Protein AF-S9V2U5-F1 (afdb_monomer)

Structure (mmCIF, N/CA/C/O backbone):
data_AF-S9V2U5-F1
#
_entry.id   AF-S9V2U5-F1
#
loop_
_atom_site.group_PDB
_atom_site.id
_atom_site.type_symbol
_atom_site.label_atom_id
_atom_site.label_alt_id
_atom_site.label_comp_id
_atom_site.label_asym_id
_atom_site.label_entity_id
_atom_site.label_seq_id
_atom_site.pdbx_PDB_ins_code
_atom_site.Cartn_x
_atom_site.Cartn_y
_atom_site.Cartn_z
_atom_site.occupancy
_atom_site.B_iso_or_equiv
_atom_site.auth_seq_id
_atom_site.auth_comp_id
_atom_site.auth_asym_id
_atom_site.auth_atom_id
_atom_site.pdbx_PDB_model_num
ATOM 1 N N . MET A 1 1 ? -17.323 -38.485 57.479 1.00 44.50 1 MET A N 1
ATOM 2 C CA . MET A 1 1 ? -16.934 -39.053 58.790 1.00 44.50 1 MET A CA 1
ATOM 3 C C . MET A 1 1 ? -15.654 -39.849 58.532 1.00 44.50 1 MET A C 1
ATOM 5 O O . MET A 1 1 ? -15.736 -40.852 57.855 1.00 44.50 1 MET A O 1
ATOM 9 N N . GLY A 1 2 ? -14.435 -39.345 58.723 1.00 63.12 2 GLY A N 1
ATOM 10 C CA . GLY A 1 2 ? -13.854 -38.843 59.966 1.00 63.12 2 GLY A CA 1
ATOM 11 C C . GLY A 1 2 ? -13.172 -40.010 60.696 1.00 63.12 2 GLY A C 1
ATOM 12 O O . GLY A 1 2 ? -13.883 -40.948 61.038 1.00 63.12 2 GLY A O 1
ATOM 13 N N . ARG A 1 3 ? -11.853 -39.885 60.951 1.00 57.56 3 ARG A N 1
ATOM 14 C CA . ARG A 1 3 ? -10.876 -40.799 61.617 1.00 57.56 3 ARG A CA 1
ATOM 15 C C . ARG A 1 3 ? -9.900 -41.394 60.581 1.00 57.56 3 ARG A C 1
ATOM 17 O O . ARG A 1 3 ? -10.295 -42.201 59.763 1.00 57.56 3 ARG A O 1
ATOM 24 N N . GLY A 1 4 ? -8.638 -40.986 60.464 1.00 54.91 4 GLY A N 1
ATOM 25 C CA . GLY A 1 4 ? -7.712 -40.598 61.524 1.00 54.91 4 GLY A CA 1
ATOM 26 C C . GLY A 1 4 ? -6.927 -41.813 62.027 1.00 54.91 4 GLY A C 1
ATOM 27 O O . GLY A 1 4 ? -7.059 -42.163 63.189 1.00 54.91 4 GLY A O 1
ATOM 28 N N . PHE A 1 5 ? -6.120 -42.440 61.168 1.00 53.50 5 PHE A N 1
ATOM 29 C CA . PHE A 1 5 ? -4.894 -43.130 61.585 1.00 53.50 5 PHE A CA 1
ATOM 30 C C . PHE A 1 5 ? -3.780 -42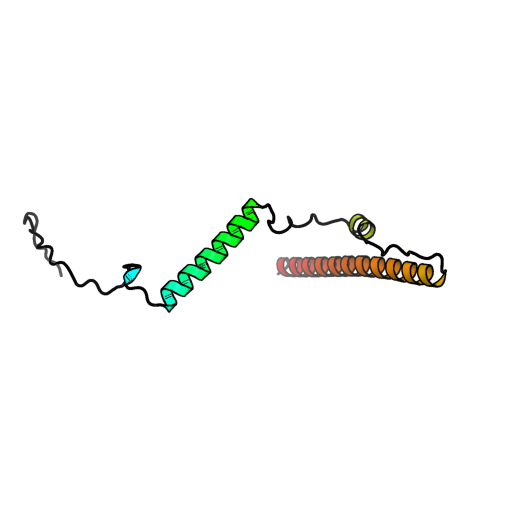.112 61.319 1.00 53.50 5 PHE A C 1
ATOM 32 O O . PHE A 1 5 ? -3.543 -41.763 60.171 1.00 53.50 5 PHE A O 1
ATOM 39 N N . GLY A 1 6 ? -3.136 -41.452 62.268 1.00 48.41 6 GLY A N 1
ATOM 40 C CA . GLY A 1 6 ? -2.775 -41.808 63.630 1.00 48.41 6 GLY A CA 1
ATOM 41 C C . GLY A 1 6 ? -1.376 -41.207 63.781 1.00 48.41 6 GLY A C 1
ATOM 42 O O . GLY A 1 6 ? -0.467 -41.569 63.036 1.00 48.41 6 GLY A O 1
ATOM 43 N N . ARG A 1 7 ? -1.222 -40.196 64.642 1.00 57.34 7 ARG A N 1
ATOM 44 C CA . ARG A 1 7 ? 0.070 -39.551 64.910 1.00 57.34 7 ARG A CA 1
ATOM 45 C C . ARG A 1 7 ? 1.066 -40.626 65.371 1.00 57.34 7 ARG A C 1
ATOM 47 O O . ARG A 1 7 ? 0.836 -41.234 66.407 1.00 57.34 7 ARG A O 1
ATOM 54 N N . GLY A 1 8 ? 2.154 -40.844 64.627 1.00 54.66 8 GLY A N 1
ATOM 55 C CA . GLY A 1 8 ? 3.339 -41.550 65.139 1.00 54.66 8 GLY A CA 1
ATOM 56 C C . GLY A 1 8 ? 3.754 -42.864 64.468 1.00 54.66 8 GLY A C 1
ATOM 57 O O . GLY A 1 8 ? 4.825 -43.367 64.795 1.00 54.66 8 GLY A O 1
ATOM 58 N N . ALA A 1 9 ? 3.009 -43.414 63.506 1.00 54.12 9 ALA A N 1
ATOM 59 C CA . ALA A 1 9 ? 3.514 -44.561 62.748 1.00 54.12 9 ALA A CA 1
ATOM 60 C C . ALA A 1 9 ? 4.501 -44.081 61.670 1.00 54.12 9 ALA A C 1
ATOM 62 O O . ALA A 1 9 ? 4.107 -43.386 60.732 1.00 54.12 9 ALA A O 1
ATOM 63 N N . LYS A 1 10 ? 5.784 -44.457 61.783 1.00 53.97 10 LYS A N 1
ATOM 64 C CA . LYS A 1 10 ? 6.726 -44.431 60.654 1.00 53.97 10 LYS A CA 1
ATOM 65 C C . LYS A 1 10 ? 6.183 -45.391 59.594 1.00 53.97 10 LYS A C 1
ATOM 67 O O . LYS A 1 10 ? 6.478 -46.583 59.629 1.00 53.97 10 LYS A O 1
ATOM 72 N N . SER A 1 11 ? 5.342 -44.898 58.691 1.00 49.09 11 SER A N 1
ATOM 73 C CA . SER A 1 11 ? 4.925 -45.656 57.522 1.00 49.09 11 SER A CA 1
ATOM 74 C C . SER A 1 11 ? 6.161 -45.865 56.655 1.00 49.09 11 SER A C 1
ATOM 76 O O . SER A 1 11 ? 6.625 -44.969 55.953 1.00 49.09 11 SER A O 1
ATOM 78 N N . VAL A 1 12 ? 6.741 -47.061 56.735 1.00 53.19 12 VAL A N 1
ATOM 79 C CA . VAL A 1 12 ? 7.683 -47.531 55.724 1.00 53.19 12 VAL A CA 1
ATOM 80 C C . VAL A 1 12 ? 6.856 -47.707 54.460 1.00 53.19 12 VAL A C 1
ATOM 82 O O . VAL A 1 12 ? 6.182 -48.715 54.262 1.00 53.19 12 VAL A O 1
ATOM 85 N N . ALA A 1 13 ? 6.829 -46.659 53.640 1.00 48.09 13 ALA A N 1
ATOM 86 C CA . ALA A 1 13 ? 6.263 -46.729 52.313 1.00 48.09 13 ALA A CA 1
ATOM 87 C C . ALA A 1 13 ? 7.129 -47.703 51.515 1.00 48.09 13 ALA A C 1
ATOM 89 O O . ALA A 1 13 ? 8.237 -47.371 51.096 1.00 48.09 13 ALA A O 1
ATOM 90 N N . ILE A 1 14 ? 6.631 -48.921 51.323 1.00 52.81 14 ILE A N 1
ATOM 91 C CA . ILE A 1 14 ? 7.163 -49.803 50.294 1.00 52.81 14 ILE A CA 1
ATOM 92 C C . ILE A 1 14 ? 6.918 -49.066 48.978 1.00 52.81 14 ILE A C 1
ATOM 94 O O . ILE A 1 14 ? 5.775 -48.920 48.540 1.00 52.81 14 ILE A O 1
ATOM 98 N N . VAL A 1 15 ? 7.992 -48.545 48.380 1.00 54.66 15 VAL A N 1
ATOM 99 C CA . VAL A 1 15 ? 7.966 -47.945 47.047 1.00 54.66 15 VAL A CA 1
ATOM 100 C C . VAL A 1 15 ? 7.727 -49.077 46.055 1.00 54.66 15 VAL A C 1
ATOM 102 O O . VAL A 1 15 ? 8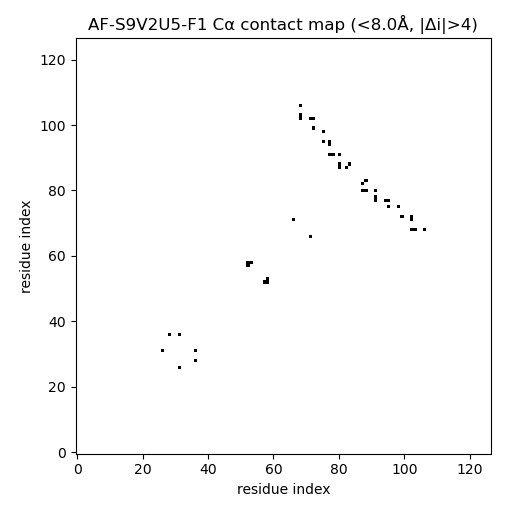.643 -49.639 45.462 1.00 54.66 15 VAL A O 1
ATOM 105 N N . THR A 1 16 ? 6.461 -49.442 45.893 1.00 58.22 16 THR A N 1
ATOM 106 C CA . THR A 1 16 ? 6.011 -50.255 44.774 1.00 58.22 16 THR A CA 1
ATOM 107 C C . THR A 1 16 ? 6.018 -49.343 43.554 1.00 58.22 16 THR A C 1
ATOM 109 O O . THR A 1 16 ? 5.126 -48.529 43.310 1.00 58.22 16 THR A O 1
ATOM 112 N N . HIS A 1 17 ? 7.116 -49.380 42.807 1.00 58.56 17 HIS A N 1
ATOM 113 C CA . HIS A 1 17 ? 7.159 -48.712 41.521 1.00 58.56 17 HIS A CA 1
ATOM 114 C C . HIS A 1 17 ? 6.095 -49.315 40.595 1.00 58.56 17 HIS A C 1
ATOM 116 O O . HIS A 1 17 ? 5.931 -50.526 40.524 1.00 58.56 17 HIS A O 1
ATOM 122 N N . ALA A 1 18 ? 5.476 -48.424 39.820 1.00 56.44 18 ALA A N 1
ATOM 123 C CA . ALA A 1 18 ? 4.663 -48.690 38.636 1.00 56.44 18 ALA A CA 1
ATOM 124 C C . ALA A 1 18 ? 3.177 -49.003 38.869 1.00 56.44 18 ALA A C 1
ATOM 126 O O . ALA A 1 18 ? 2.766 -50.143 39.000 1.00 56.44 18 ALA A O 1
ATOM 127 N N . GLN A 1 19 ? 2.354 -47.962 38.721 1.00 55.16 19 GLN A N 1
ATOM 128 C CA . GLN A 1 19 ? 1.381 -47.859 37.622 1.00 55.16 19 GLN A CA 1
ATOM 129 C C . GLN A 1 19 ? 0.755 -46.457 37.637 1.00 55.16 19 GLN A C 1
ATOM 131 O O . GLN A 1 19 ? -0.390 -46.248 38.023 1.00 55.16 19 GLN A O 1
ATOM 136 N N . VAL A 1 20 ? 1.517 -45.452 37.198 1.00 51.62 20 VAL A N 1
ATOM 137 C CA . VAL A 1 20 ? 0.920 -44.147 36.884 1.00 51.62 20 VAL A CA 1
ATOM 138 C C . VAL A 1 20 ? 0.587 -44.168 35.401 1.00 51.62 20 VAL A C 1
ATOM 140 O O . VAL A 1 20 ? 1.484 -44.096 34.556 1.00 51.62 20 VAL A O 1
ATOM 143 N N . LYS A 1 21 ? -0.710 -44.320 35.103 1.00 52.16 21 LYS A N 1
ATOM 144 C CA . LYS A 1 21 ? -1.295 -44.097 33.777 1.00 52.16 21 LYS A CA 1
ATOM 145 C C . LYS A 1 21 ? -0.687 -42.819 33.192 1.00 52.16 21 LYS A C 1
ATOM 147 O O . LYS A 1 21 ? -0.551 -41.816 33.884 1.00 52.16 21 LYS A O 1
ATOM 152 N N . SER A 1 22 ? -0.262 -42.904 31.939 1.00 53.88 22 SER A N 1
ATOM 153 C CA . SER A 1 22 ? 0.653 -42.022 31.205 1.00 53.88 22 SER A CA 1
ATOM 154 C C . SER A 1 22 ? 0.192 -40.569 30.981 1.00 53.88 22 SER A C 1
ATOM 156 O O . SER A 1 22 ? 0.358 -40.028 29.890 1.00 53.88 22 SER A O 1
ATOM 158 N N . ALA A 1 23 ? -0.362 -39.895 31.982 1.00 51.38 23 ALA A N 1
ATOM 159 C CA . ALA A 1 23 ? -0.623 -38.465 31.948 1.00 51.38 23 ALA A CA 1
ATOM 160 C C . ALA A 1 23 ? 0.631 -37.721 32.442 1.00 51.38 23 ALA A C 1
ATOM 162 O O . ALA A 1 23 ? 0.753 -37.395 33.616 1.00 51.38 23 ALA A O 1
ATOM 163 N N . GLY A 1 24 ? 1.607 -37.502 31.551 1.00 58.88 24 GLY A N 1
ATOM 164 C CA . GLY A 1 24 ? 2.658 -36.494 31.782 1.00 58.88 24 GLY A CA 1
ATOM 165 C C . GLY A 1 24 ? 4.112 -36.915 31.553 1.00 58.88 24 GLY A C 1
ATOM 166 O O . GLY A 1 24 ? 4.986 -36.051 31.488 1.00 58.88 24 GLY A O 1
ATOM 167 N N . LYS A 1 25 ? 4.421 -38.203 31.362 1.00 66.19 25 LYS A N 1
ATOM 168 C CA . LYS A 1 25 ? 5.803 -38.621 31.060 1.00 66.19 25 LYS A CA 1
ATOM 169 C C . LYS A 1 25 ? 6.082 -38.471 29.564 1.00 66.19 25 LYS A C 1
ATOM 171 O O . LYS A 1 25 ? 5.515 -39.186 28.741 1.00 66.19 25 LYS A O 1
ATOM 176 N N . LYS A 1 26 ? 6.960 -37.528 29.199 1.00 72.06 26 LYS A N 1
ATOM 177 C CA . LYS A 1 26 ? 7.444 -37.359 27.818 1.00 72.06 26 LYS A CA 1
ATOM 178 C C . LYS A 1 26 ? 8.014 -38.695 27.332 1.00 72.06 26 LYS A C 1
ATOM 180 O O . LYS A 1 26 ? 8.954 -39.212 27.927 1.00 72.06 26 LYS A O 1
ATOM 185 N N . THR A 1 27 ? 7.486 -39.230 26.232 1.00 77.12 27 THR A N 1
ATOM 186 C CA . THR A 1 27 ? 7.996 -40.473 25.636 1.00 77.12 27 THR A CA 1
ATOM 187 C C . THR A 1 27 ? 9.486 -40.319 25.300 1.00 77.12 27 THR A C 1
ATOM 189 O O . THR A 1 27 ? 9.852 -39.337 24.623 1.00 77.12 27 THR A O 1
ATOM 192 N N . PRO A 1 28 ? 10.358 -41.241 25.744 1.00 79.31 28 PRO A N 1
ATOM 193 C CA . PRO A 1 28 ? 11.791 -41.168 25.481 1.00 79.31 28 PRO A CA 1
ATOM 194 C C . PRO A 1 28 ? 12.069 -41.295 23.980 1.00 79.31 28 PRO A C 1
ATOM 196 O O . PRO A 1 28 ? 11.299 -41.901 23.237 1.00 79.31 28 PRO A O 1
ATOM 199 N N . ARG A 1 29 ? 13.166 -40.691 23.507 1.00 76.38 29 ARG A N 1
ATOM 200 C CA . ARG A 1 29 ? 13.450 -40.500 22.069 1.00 76.38 29 ARG A CA 1
ATOM 201 C C . ARG A 1 29 ? 13.454 -41.807 21.262 1.00 76.38 29 ARG A C 1
ATOM 203 O O . ARG A 1 29 ? 13.011 -41.788 20.113 1.00 76.38 29 ARG A O 1
ATOM 210 N N . GLY A 1 30 ? 13.922 -42.906 21.856 1.00 79.38 30 GLY A N 1
ATOM 211 C CA . GLY A 1 30 ? 13.963 -44.232 21.230 1.00 79.38 30 GLY A CA 1
ATOM 212 C C . GLY A 1 30 ? 12.577 -44.812 20.946 1.00 79.38 30 GLY A C 1
ATOM 213 O O . GLY A 1 30 ? 12.357 -45.334 19.860 1.00 79.38 30 GLY A O 1
ATOM 214 N N . LEU A 1 31 ? 11.622 -44.590 21.856 1.00 82.19 31 LEU A N 1
ATOM 215 C CA . LEU A 1 31 ? 10.257 -45.132 21.800 1.00 82.19 31 LEU A CA 1
ATOM 216 C C . LEU A 1 31 ? 9.245 -44.187 21.128 1.00 82.19 31 LEU A C 1
ATOM 218 O O . LEU A 1 31 ? 8.047 -44.455 21.115 1.00 82.19 31 LEU A O 1
ATOM 222 N N . ARG A 1 32 ? 9.703 -43.055 20.578 1.00 84.19 32 ARG A N 1
ATOM 223 C CA . ARG A 1 32 ? 8.835 -42.137 19.826 1.00 84.19 32 ARG A CA 1
ATOM 224 C C . ARG A 1 32 ? 8.480 -42.721 18.469 1.00 84.19 32 ARG A C 1
ATOM 226 O O . ARG A 1 32 ? 9.364 -43.173 17.737 1.00 84.19 32 ARG A O 1
ATOM 233 N N . SER A 1 33 ? 7.215 -42.583 18.086 1.00 87.44 33 SER A N 1
ATOM 234 C CA . SER A 1 33 ? 6.763 -42.965 16.749 1.00 87.44 33 SER A CA 1
ATOM 235 C C . SER A 1 33 ? 7.428 -42.111 15.664 1.00 87.44 33 SER A C 1
ATOM 237 O O . SER A 1 33 ? 7.886 -40.986 15.904 1.00 87.44 33 SER A O 1
ATOM 239 N N . VAL A 1 34 ? 7.447 -42.625 14.432 1.00 88.62 34 VAL A N 1
ATOM 240 C CA . VAL A 1 34 ? 7.998 -41.918 13.261 1.00 88.62 34 VAL A CA 1
ATOM 241 C C . VAL A 1 34 ? 7.352 -40.537 13.097 1.00 88.62 34 VAL A C 1
ATOM 243 O O . VAL A 1 34 ? 8.048 -39.540 12.897 1.00 88.62 34 VAL A O 1
ATOM 246 N N . ARG A 1 35 ? 6.029 -40.445 13.291 1.00 86.62 35 ARG A N 1
ATOM 247 C CA . ARG A 1 35 ? 5.277 -39.183 13.225 1.00 86.62 35 ARG A CA 1
ATOM 248 C C . ARG A 1 35 ? 5.723 -38.180 14.292 1.00 86.62 35 ARG A C 1
ATOM 250 O O . ARG A 1 35 ? 5.894 -37.002 13.982 1.00 86.62 35 ARG A O 1
ATOM 257 N N . GLN A 1 36 ? 5.954 -38.629 15.527 1.00 84.94 36 GLN A N 1
ATOM 258 C CA . GLN A 1 36 ? 6.438 -37.767 16.613 1.00 84.94 36 GLN A CA 1
ATOM 259 C C . GLN A 1 36 ? 7.859 -37.256 16.344 1.00 84.94 36 GLN A C 1
ATOM 261 O O . GLN A 1 36 ? 8.137 -36.073 16.544 1.00 84.94 36 GLN A O 1
ATOM 266 N N . LYS A 1 37 ? 8.748 -38.122 15.834 1.00 85.50 37 LYS A N 1
ATOM 267 C CA . LYS A 1 37 ? 10.108 -37.736 15.423 1.00 85.50 37 LYS A CA 1
ATOM 268 C C . LYS A 1 37 ? 10.075 -36.709 14.284 1.00 85.50 37 LYS A C 1
ATOM 270 O O . LYS A 1 37 ? 10.804 -35.720 14.347 1.00 85.50 37 LYS A O 1
ATOM 275 N N . LYS A 1 38 ? 9.202 -36.898 13.284 1.00 85.81 38 LYS A N 1
ATOM 276 C CA . LYS A 1 38 ? 9.010 -35.958 12.167 1.00 85.81 38 LYS A CA 1
ATOM 277 C C . LYS A 1 38 ? 8.511 -34.601 12.674 1.00 85.81 38 LYS A C 1
ATOM 279 O O . LYS A 1 38 ? 9.174 -33.601 12.425 1.00 85.81 38 LYS A O 1
ATOM 284 N N . LYS A 1 39 ? 7.436 -34.564 13.473 1.00 84.94 39 LYS A N 1
ATOM 285 C CA . LYS A 1 39 ? 6.884 -33.317 14.045 1.00 84.94 39 LYS A CA 1
ATOM 286 C C . LYS A 1 39 ? 7.936 -32.508 14.815 1.00 84.94 39 LYS A C 1
ATOM 288 O O . LYS A 1 39 ? 8.046 -31.306 14.608 1.00 84.94 39 LYS A O 1
ATOM 293 N N . GLN A 1 40 ? 8.753 -33.166 15.641 1.00 83.25 40 GLN A N 1
ATOM 294 C CA . GLN A 1 40 ? 9.810 -32.485 16.397 1.00 83.25 40 GLN A CA 1
ATOM 295 C C . GLN A 1 40 ? 10.901 -31.883 15.492 1.00 83.25 40 GLN A C 1
ATOM 297 O O . GLN A 1 40 ? 11.430 -30.821 15.805 1.00 83.25 40 GLN A O 1
ATOM 302 N N . ARG A 1 41 ? 11.254 -32.543 14.378 1.00 82.50 41 ARG A N 1
ATOM 303 C CA . ARG A 1 41 ? 12.231 -32.005 13.414 1.00 82.50 41 ARG A CA 1
ATOM 304 C C . ARG A 1 41 ? 11.707 -30.757 12.705 1.00 82.50 41 ARG A C 1
ATOM 306 O O . ARG A 1 41 ? 12.472 -29.816 12.553 1.00 82.50 41 ARG A O 1
ATOM 313 N N . TYR A 1 42 ? 10.433 -30.743 12.311 1.00 78.12 42 TYR A N 1
ATOM 314 C CA . TYR A 1 42 ? 9.823 -29.568 11.674 1.00 78.12 42 TYR A CA 1
ATOM 315 C C . TYR A 1 42 ? 9.764 -28.371 12.629 1.00 78.12 42 TYR A C 1
ATOM 317 O O . TYR A 1 42 ? 10.249 -27.308 12.272 1.00 78.12 42 TYR A O 1
ATOM 325 N N . GLN A 1 43 ? 9.312 -28.568 13.873 1.00 77.88 43 GLN A N 1
ATOM 326 C CA . GLN A 1 43 ? 9.277 -27.491 14.875 1.00 77.88 43 GLN A CA 1
ATOM 327 C C . GLN A 1 43 ? 10.666 -26.911 15.182 1.00 77.88 43 GLN A C 1
ATOM 329 O O . GLN A 1 43 ? 10.818 -25.710 15.354 1.00 77.88 43 GLN A O 1
ATOM 334 N N . LYS A 1 44 ? 11.708 -27.754 15.225 1.00 74.38 44 LYS A N 1
ATOM 335 C CA . LYS A 1 44 ? 13.086 -27.269 15.393 1.00 74.38 44 LYS A CA 1
ATOM 336 C C . LYS A 1 44 ? 13.586 -26.448 14.200 1.00 74.38 44 LYS A C 1
ATOM 338 O O . LYS A 1 44 ? 14.400 -25.560 14.413 1.00 74.38 44 LYS A O 1
ATOM 343 N N . ARG A 1 45 ? 13.135 -26.760 12.978 1.00 71.38 45 ARG A N 1
ATOM 344 C CA . ARG A 1 45 ? 13.517 -26.026 11.761 1.00 71.38 45 ARG A CA 1
ATOM 345 C C . ARG A 1 45 ? 12.901 -24.631 11.716 1.00 71.38 45 ARG A C 1
ATOM 347 O O . ARG A 1 45 ? 13.615 -23.691 11.393 1.00 71.38 45 ARG A O 1
ATOM 354 N N . GLU A 1 46 ? 11.626 -24.498 12.077 1.00 63.31 46 GLU A N 1
ATOM 355 C CA . GLU A 1 46 ? 10.956 -23.190 12.142 1.00 63.31 46 GLU A CA 1
ATOM 356 C C . GLU A 1 46 ? 11.645 -22.271 13.155 1.00 63.31 46 GLU A C 1
ATOM 358 O O . GLU A 1 46 ? 12.043 -21.168 12.799 1.00 63.31 46 GLU A O 1
ATOM 363 N N . ASN A 1 47 ? 11.940 -22.776 14.357 1.00 63.41 47 ASN A N 1
ATOM 364 C CA . ASN A 1 47 ? 12.676 -21.997 15.354 1.00 63.41 47 ASN A CA 1
ATOM 365 C C . ASN A 1 47 ? 14.081 -21.605 14.868 1.00 63.41 47 ASN A C 1
ATOM 367 O O . ASN A 1 47 ? 14.491 -20.468 15.055 1.00 63.41 47 ASN A O 1
ATOM 371 N N . SER A 1 48 ? 14.814 -22.510 14.203 1.00 66.75 48 SER A N 1
ATOM 372 C CA . SER A 1 48 ? 16.142 -22.166 13.674 1.00 66.75 48 SER A CA 1
ATOM 373 C C . SER A 1 48 ? 16.086 -21.108 12.577 1.00 66.75 48 SER A C 1
ATOM 375 O O . SER A 1 48 ? 17.012 -20.319 12.458 1.00 66.75 48 SER A O 1
ATOM 377 N N . GLN A 1 49 ? 15.020 -21.088 11.778 1.00 67.19 49 GLN A N 1
ATOM 378 C CA . GLN A 1 49 ? 14.861 -20.091 10.731 1.00 67.19 49 GLN A CA 1
ATOM 379 C C . GLN A 1 49 ? 14.494 -18.729 11.327 1.00 67.19 49 GLN A C 1
ATOM 381 O O . GLN A 1 49 ? 15.116 -17.739 10.966 1.00 67.19 49 GLN A O 1
ATOM 386 N N . GLU A 1 50 ? 13.579 -18.682 12.297 1.00 67.00 50 GLU A N 1
ATOM 387 C CA . GLU A 1 50 ? 13.261 -17.442 13.015 1.00 67.00 50 GLU A CA 1
ATOM 388 C C . GLU A 1 50 ? 14.469 -16.879 13.775 1.00 67.00 50 GLU A C 1
ATOM 390 O O . GLU A 1 50 ? 14.671 -15.667 13.811 1.00 67.00 50 GLU A O 1
ATOM 395 N N . ASP A 1 51 ? 15.279 -17.740 14.392 1.00 70.62 51 ASP A N 1
ATOM 396 C CA . ASP A 1 51 ? 16.481 -17.315 15.109 1.00 70.62 51 ASP A CA 1
ATOM 397 C C . ASP A 1 51 ? 17.565 -16.819 14.137 1.00 70.62 51 ASP A C 1
ATOM 399 O O . ASP A 1 51 ? 18.218 -15.815 14.415 1.00 70.62 51 ASP A O 1
ATOM 403 N N . LEU A 1 52 ? 17.695 -17.438 12.957 1.00 67.06 52 LEU A N 1
ATOM 404 C CA . LEU A 1 52 ? 18.562 -16.949 11.880 1.00 67.06 52 LEU A CA 1
ATOM 405 C C . LEU A 1 52 ? 18.077 -15.612 11.305 1.00 67.06 52 LEU A C 1
ATOM 407 O O . LEU A 1 52 ? 18.887 -14.715 11.101 1.00 67.06 52 LEU A O 1
ATOM 411 N N . GLU A 1 53 ? 16.774 -15.445 11.078 1.00 70.81 53 GLU A N 1
ATOM 412 C CA . GLU A 1 53 ? 16.181 -14.191 10.593 1.00 70.81 53 GLU A CA 1
ATOM 413 C C . GLU A 1 53 ? 16.386 -13.048 11.602 1.00 70.81 53 GLU A C 1
ATOM 415 O O . GLU A 1 53 ? 16.735 -11.932 11.210 1.00 70.81 53 GLU A O 1
ATOM 420 N N . LYS A 1 54 ? 16.274 -13.337 12.907 1.00 71.50 54 LYS A N 1
ATOM 421 C CA . LYS A 1 54 ? 16.614 -12.395 13.986 1.00 71.50 54 LYS A CA 1
ATOM 422 C C . LYS A 1 54 ? 18.108 -12.059 14.008 1.00 71.50 54 LYS A C 1
ATOM 424 O O . LYS A 1 54 ? 18.450 -10.885 14.109 1.00 71.50 54 LYS A O 1
ATOM 429 N N . SER A 1 55 ? 18.997 -13.051 13.898 1.00 68.00 55 SER A N 1
ATOM 430 C CA . SER A 1 55 ? 20.454 -12.833 13.892 1.00 68.00 55 SER A CA 1
ATOM 431 C C . SER A 1 55 ? 20.951 -12.078 12.659 1.00 68.00 55 SER A C 1
ATOM 433 O O . SER A 1 55 ? 21.889 -11.295 12.763 1.00 68.00 55 SER A O 1
ATOM 435 N N . LEU A 1 56 ? 20.318 -12.279 11.504 1.00 73.56 56 LEU A N 1
ATOM 436 C CA . LEU A 1 56 ? 20.639 -11.577 10.260 1.00 73.56 56 LEU A CA 1
ATOM 437 C C . LEU A 1 56 ? 20.019 -10.171 10.190 1.00 73.56 56 LEU A C 1
ATOM 439 O O . LEU A 1 56 ? 20.182 -9.485 9.184 1.00 73.56 56 LEU A O 1
ATOM 443 N N . GLY A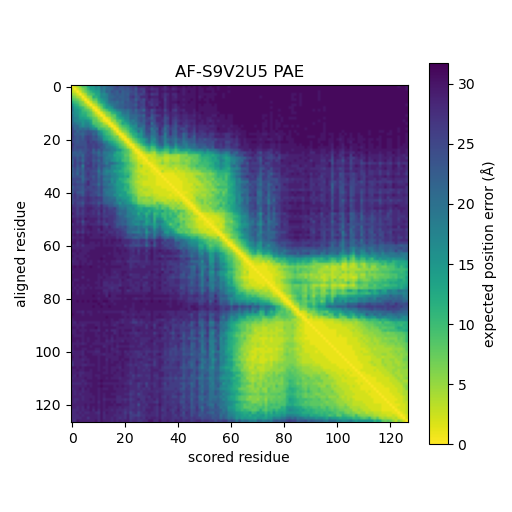 1 57 ? 19.288 -9.741 11.226 1.00 64.06 57 GLY A N 1
ATOM 444 C CA . GLY A 1 57 ? 18.607 -8.447 11.238 1.00 64.06 57 GLY A CA 1
ATOM 445 C C . GLY A 1 57 ? 17.492 -8.336 10.195 1.00 64.06 57 GLY A C 1
ATOM 446 O O . GLY A 1 57 ? 16.978 -7.245 9.963 1.00 64.06 57 GLY A O 1
ATOM 447 N N . VAL A 1 58 ? 17.068 -9.454 9.597 1.00 66.56 58 VAL A N 1
ATOM 448 C CA . VAL A 1 58 ? 15.932 -9.539 8.663 1.00 66.56 58 VAL A CA 1
ATOM 449 C C . VAL A 1 58 ? 14.638 -9.692 9.471 1.00 66.56 58 VAL A C 1
ATOM 451 O O . VAL A 1 58 ? 13.742 -10.465 9.150 1.00 66.56 58 VAL A O 1
ATOM 454 N N . GLY A 1 59 ? 14.544 -8.956 10.580 1.00 59.06 59 GLY A N 1
ATOM 455 C CA . GLY A 1 59 ? 13.286 -8.766 11.280 1.00 59.06 59 GLY A CA 1
ATOM 456 C C . GLY A 1 59 ? 12.348 -7.967 10.385 1.00 59.06 59 GLY A C 1
ATOM 457 O O . GLY A 1 59 ? 12.788 -7.065 9.670 1.00 59.06 59 GLY A O 1
ATOM 458 N N . ALA A 1 60 ? 11.059 -8.321 10.403 1.00 61.69 60 ALA A N 1
ATOM 459 C CA . ALA A 1 60 ? 10.016 -7.633 9.648 1.00 61.69 60 ALA A CA 1
ATOM 460 C C . ALA A 1 60 ? 10.230 -6.111 9.698 1.00 61.69 60 ALA A C 1
ATOM 462 O O . ALA A 1 60 ? 10.477 -5.595 10.792 1.00 61.69 60 ALA A O 1
ATOM 463 N N . PRO A 1 61 ? 10.143 -5.404 8.552 1.00 56.97 61 PRO A N 1
ATOM 464 C CA . PRO A 1 61 ? 10.473 -3.990 8.496 1.00 56.97 61 PRO A CA 1
ATOM 465 C C . PRO A 1 61 ? 9.699 -3.277 9.595 1.00 56.97 61 PRO A C 1
ATOM 467 O O . PRO A 1 61 ? 8.467 -3.397 9.664 1.00 56.97 61 PRO A O 1
ATOM 470 N N . GLU A 1 62 ? 10.438 -2.593 10.476 1.00 59.34 62 GLU A N 1
ATOM 471 C CA . GLU A 1 62 ? 9.868 -1.743 11.513 1.00 59.34 62 GLU A CA 1
ATOM 472 C C . GLU A 1 62 ? 8.722 -0.969 10.887 1.00 59.34 62 GLU A C 1
ATOM 474 O O . GLU A 1 62 ? 8.884 -0.433 9.789 1.00 59.34 62 GLU A O 1
ATOM 479 N N . LYS A 1 63 ? 7.544 -1.015 11.528 1.00 57.97 63 LYS A N 1
ATOM 480 C CA . LYS A 1 63 ? 6.293 -0.430 11.027 1.00 57.97 63 LYS A CA 1
ATOM 481 C C . LYS A 1 63 ? 6.611 0.915 10.394 1.00 57.97 63 LYS A C 1
ATOM 483 O O . LYS A 1 63 ? 6.760 1.885 11.133 1.00 57.97 63 LYS A O 1
ATOM 488 N N . ALA A 1 64 ? 6.726 0.930 9.061 1.00 62.00 64 ALA A N 1
ATOM 489 C CA . ALA A 1 64 ? 7.294 2.070 8.365 1.00 62.00 64 ALA A CA 1
ATOM 490 C C . ALA A 1 64 ? 6.552 3.304 8.854 1.00 62.00 64 ALA A C 1
ATOM 492 O O . ALA A 1 64 ? 5.310 3.321 8.828 1.00 62.00 64 ALA A O 1
ATOM 493 N N . GLU A 1 65 ? 7.305 4.261 9.399 1.00 69.00 65 GLU A N 1
ATOM 494 C CA . GLU A 1 65 ? 6.733 5.459 9.988 1.00 69.00 65 GLU A CA 1
ATOM 495 C C . GLU A 1 65 ? 5.676 6.013 9.039 1.00 69.00 65 GLU A C 1
ATOM 497 O O . GLU A 1 65 ? 5.823 5.956 7.811 1.00 69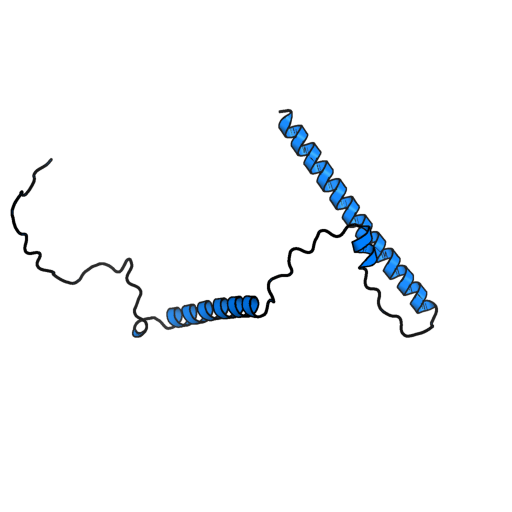.00 65 GLU A O 1
ATOM 502 N N . LYS A 1 66 ? 4.548 6.467 9.593 1.00 73.50 66 LYS A N 1
ATOM 503 C CA . LYS A 1 66 ? 3.414 6.917 8.782 1.00 73.50 66 LYS A CA 1
ATOM 504 C C . LYS A 1 66 ? 3.844 8.148 7.988 1.00 73.50 66 LYS A C 1
ATOM 506 O O . LYS A 1 66 ? 3.665 9.268 8.453 1.00 73.50 66 LYS A O 1
ATOM 511 N N . LYS A 1 67 ? 4.354 7.922 6.777 1.00 80.50 67 LYS A N 1
ATOM 512 C CA . LYS A 1 67 ? 4.784 8.975 5.864 1.00 80.50 67 LYS A CA 1
ATOM 513 C C . LYS A 1 67 ? 3.635 9.946 5.644 1.00 80.50 67 LYS A C 1
ATOM 515 O O . LYS A 1 67 ? 2.493 9.519 5.423 1.00 80.50 67 LYS A O 1
ATOM 520 N N . THR A 1 68 ? 3.937 11.237 5.690 1.00 86.44 68 THR A N 1
ATOM 521 C CA . THR A 1 68 ? 2.980 12.287 5.327 1.00 86.44 68 THR A CA 1
ATOM 522 C C . THR A 1 68 ? 2.576 12.143 3.855 1.00 86.44 68 THR A C 1
ATOM 524 O O . THR A 1 68 ? 3.255 11.474 3.073 1.00 86.44 68 THR A O 1
ATOM 527 N N . LEU A 1 69 ? 1.460 12.756 3.443 1.00 83.25 69 LEU A N 1
ATOM 528 C CA . LEU A 1 69 ? 1.015 12.699 2.041 1.00 83.25 69 LEU A CA 1
ATOM 529 C C . LEU A 1 69 ? 2.114 13.186 1.078 1.00 83.25 69 LEU A C 1
ATOM 531 O O . LEU A 1 69 ? 2.329 12.585 0.028 1.00 83.25 69 LEU A O 1
ATOM 535 N N . THR A 1 70 ? 2.831 14.245 1.454 1.00 83.69 70 THR A N 1
ATOM 536 C CA . THR A 1 70 ? 3.931 14.810 0.665 1.00 83.69 70 THR A CA 1
ATOM 537 C C . THR A 1 70 ? 5.096 13.833 0.537 1.00 83.69 70 THR A C 1
ATOM 539 O O . THR A 1 70 ? 5.566 13.600 -0.573 1.00 83.69 70 THR A O 1
ATOM 542 N N . GLN A 1 71 ? 5.497 13.179 1.630 1.00 86.19 71 GLN A N 1
ATOM 543 C CA . GLN A 1 71 ? 6.539 12.147 1.606 1.00 86.19 71 GLN A CA 1
ATOM 544 C C . GLN A 1 71 ? 6.135 10.924 0.772 1.00 86.19 71 GLN A C 1
ATOM 546 O O . GLN A 1 71 ? 6.969 10.349 0.080 1.00 86.19 71 GLN A O 1
ATOM 551 N N . GLN A 1 72 ? 4.857 10.529 0.799 1.00 84.38 72 GLN A N 1
ATOM 552 C CA . GLN A 1 72 ? 4.358 9.427 -0.029 1.00 84.38 72 GLN A CA 1
ATOM 553 C C . GLN A 1 72 ? 4.437 9.761 -1.520 1.00 84.38 72 GLN A C 1
ATOM 555 O O . GLN A 1 72 ? 4.872 8.920 -2.303 1.00 84.38 72 GLN A O 1
ATOM 560 N N . ILE A 1 73 ? 4.068 10.988 -1.901 1.00 85.62 73 ILE A N 1
ATOM 561 C CA . ILE A 1 73 ? 4.177 11.468 -3.285 1.00 85.62 73 ILE A CA 1
ATOM 562 C C . ILE A 1 73 ? 5.645 11.532 -3.724 1.00 85.62 73 ILE A C 1
ATOM 564 O O . ILE A 1 73 ? 5.967 11.067 -4.813 1.00 85.62 73 ILE A O 1
ATOM 568 N N . ALA A 1 74 ? 6.535 12.048 -2.872 1.00 82.69 74 ALA A N 1
ATOM 569 C CA . ALA A 1 74 ? 7.968 12.115 -3.159 1.00 82.69 74 ALA A CA 1
ATOM 570 C C . ALA A 1 74 ? 8.612 10.725 -3.310 1.00 82.69 74 ALA A C 1
ATOM 572 O O . ALA A 1 74 ? 9.559 10.565 -4.068 1.00 82.69 74 ALA A O 1
ATOM 573 N N . SER A 1 75 ? 8.077 9.708 -2.628 1.00 83.62 75 SER A N 1
ATOM 574 C CA . SER A 1 75 ? 8.562 8.326 -2.723 1.00 83.62 75 SER A CA 1
ATOM 575 C C . SER A 1 75 ? 8.046 7.538 -3.934 1.00 83.62 75 SER A C 1
ATOM 577 O O . SER A 1 75 ? 8.298 6.337 -4.026 1.00 83.62 75 SER A O 1
ATOM 579 N N . ILE A 1 76 ? 7.282 8.160 -4.839 1.00 85.25 76 ILE A N 1
ATOM 580 C CA . ILE A 1 76 ? 6.809 7.484 -6.050 1.00 85.25 76 ILE A CA 1
ATOM 581 C C . ILE A 1 76 ? 8.009 7.249 -6.971 1.00 85.25 76 ILE A C 1
ATOM 583 O O . ILE A 1 76 ? 8.492 8.169 -7.626 1.00 85.25 76 ILE A O 1
ATOM 587 N N . ASN A 1 77 ? 8.455 5.996 -7.054 1.00 82.62 77 ASN A N 1
ATOM 588 C CA . ASN A 1 77 ? 9.457 5.587 -8.028 1.00 82.62 77 ASN A CA 1
ATOM 589 C C . ASN A 1 77 ? 8.824 5.534 -9.419 1.00 82.62 77 ASN A C 1
ATOM 591 O O . ASN A 1 77 ? 7.835 4.834 -9.648 1.00 82.62 77 ASN A O 1
ATOM 595 N N . VAL A 1 78 ? 9.408 6.279 -10.350 1.00 78.19 78 VAL A N 1
ATOM 596 C CA . VAL A 1 78 ? 8.949 6.373 -11.734 1.00 78.19 78 VAL A CA 1
ATOM 597 C C . VAL A 1 78 ? 9.969 5.649 -12.618 1.00 78.19 78 VAL A C 1
ATOM 599 O O . VAL A 1 78 ? 11.169 5.854 -12.428 1.00 78.19 78 VAL A O 1
ATOM 602 N N . PRO A 1 79 ? 9.544 4.793 -13.566 1.00 74.56 79 PRO A N 1
ATOM 603 C CA . PRO A 1 79 ? 10.479 4.077 -14.4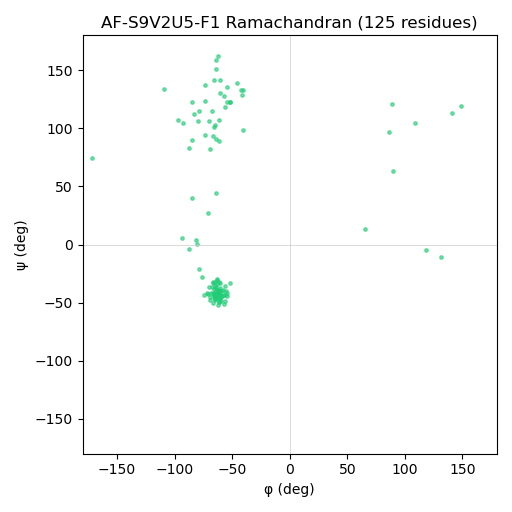27 1.00 74.56 79 PRO A CA 1
ATOM 604 C C . PRO A 1 79 ? 11.329 5.055 -15.245 1.00 74.56 79 PRO A C 1
ATOM 606 O O . PRO A 1 79 ? 10.805 5.962 -15.893 1.00 74.56 79 PRO A O 1
ATOM 609 N N . HIS A 1 80 ? 12.648 4.858 -15.230 1.00 69.38 80 HIS A N 1
ATOM 610 C CA . HIS A 1 80 ? 13.577 5.660 -16.017 1.00 69.38 80 HIS A CA 1
ATOM 611 C C . HIS A 1 80 ? 13.357 5.381 -17.511 1.00 69.38 80 HIS A C 1
ATOM 613 O O . HIS A 1 80 ? 13.570 4.263 -17.983 1.00 69.38 80 HIS A O 1
ATOM 619 N N . ILE A 1 81 ? 12.912 6.384 -18.271 1.00 71.06 81 ILE A N 1
ATOM 620 C CA . ILE A 1 81 ? 12.718 6.228 -19.716 1.00 71.06 81 ILE A CA 1
ATOM 621 C C . ILE A 1 81 ? 14.064 6.353 -20.420 1.00 71.06 81 ILE A C 1
ATOM 623 O O . ILE A 1 81 ? 14.590 7.448 -20.606 1.00 71.06 81 ILE A O 1
ATOM 627 N N . VAL A 1 82 ? 14.588 5.221 -20.881 1.00 59.91 82 VAL A N 1
ATOM 628 C CA . VAL A 1 82 ? 15.720 5.176 -21.808 1.00 59.91 82 VAL A CA 1
ATOM 629 C C . VAL A 1 82 ? 15.169 5.328 -23.228 1.00 59.91 82 VAL A C 1
ATOM 631 O O . VAL A 1 82 ? 14.761 4.360 -23.863 1.00 59.91 82 VAL A O 1
ATOM 634 N N . GLY A 1 83 ? 15.065 6.569 -23.709 1.00 64.12 83 GLY A N 1
ATOM 635 C CA . GLY A 1 83 ? 14.693 6.860 -25.098 1.00 64.12 83 GLY A CA 1
ATOM 636 C C . GLY A 1 83 ? 13.919 8.166 -25.273 1.00 64.12 83 GLY A C 1
ATOM 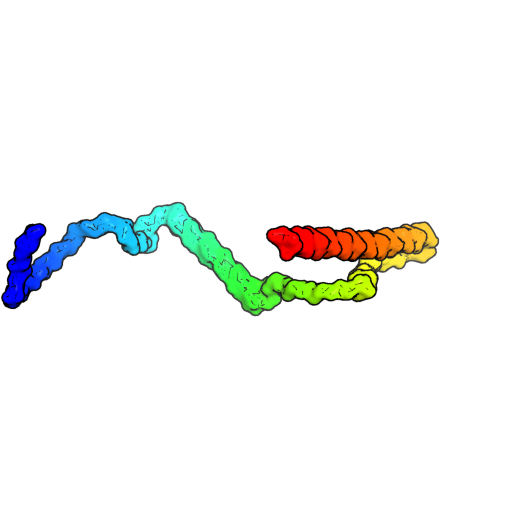637 O O . GLY A 1 83 ? 12.805 8.315 -24.774 1.00 64.12 83 GLY A O 1
ATOM 638 N N . ARG A 1 84 ? 14.479 9.099 -26.055 1.00 61.09 84 ARG A N 1
ATOM 639 C CA . ARG A 1 84 ? 13.960 10.462 -26.313 1.00 61.09 84 ARG A CA 1
ATOM 640 C C . ARG A 1 84 ? 12.692 10.518 -27.189 1.00 61.09 84 ARG A C 1
ATOM 642 O O . ARG A 1 84 ? 12.472 11.494 -27.895 1.00 61.09 84 ARG A O 1
ATOM 649 N N . ARG A 1 85 ? 11.853 9.477 -27.207 1.00 65.94 85 ARG A N 1
ATOM 650 C CA . ARG A 1 85 ? 10.605 9.491 -27.992 1.00 65.94 85 ARG A CA 1
ATOM 651 C C . ARG A 1 85 ? 9.496 10.161 -27.181 1.00 65.94 85 ARG A C 1
ATOM 653 O O . ARG A 1 85 ? 9.124 9.679 -26.112 1.00 65.94 85 ARG A O 1
ATOM 660 N N . GLU A 1 86 ? 8.892 11.215 -27.726 1.00 65.31 86 GLU A N 1
ATOM 661 C CA . GLU A 1 86 ? 7.814 11.994 -27.088 1.00 65.31 86 GLU A CA 1
ATOM 662 C C . GLU A 1 86 ? 6.635 11.142 -26.582 1.00 65.31 86 GLU A C 1
ATOM 664 O O . GLU A 1 86 ? 6.025 11.434 -25.549 1.00 65.31 86 GLU A O 1
ATOM 669 N N . LYS A 1 87 ? 6.318 10.043 -27.286 1.00 71.06 87 LYS A N 1
ATOM 670 C CA . LYS A 1 87 ? 5.259 9.099 -26.889 1.00 71.06 87 LYS A CA 1
ATOM 671 C C . LYS A 1 87 ? 5.565 8.405 -25.550 1.00 71.06 87 LYS A C 1
ATOM 673 O O . LYS A 1 87 ? 4.630 8.104 -24.808 1.00 71.06 87 LYS A O 1
ATOM 678 N N . GLY A 1 88 ? 6.841 8.192 -25.218 1.00 74.56 88 GLY A N 1
ATOM 679 C CA . GLY A 1 88 ? 7.283 7.648 -23.930 1.00 74.56 88 GLY A CA 1
ATOM 680 C C . GLY A 1 88 ? 7.060 8.640 -22.789 1.00 74.56 88 GLY A C 1
ATOM 681 O O . GLY A 1 88 ? 6.429 8.298 -21.791 1.00 74.56 88 GLY A O 1
ATOM 682 N N . LEU A 1 89 ? 7.457 9.901 -22.981 1.00 80.12 89 LEU A N 1
ATOM 683 C CA . LEU A 1 89 ? 7.280 10.967 -21.986 1.00 80.12 89 LEU A CA 1
ATOM 684 C C . LEU A 1 89 ? 5.801 11.247 -21.681 1.00 80.12 89 LEU A C 1
ATOM 686 O O . LEU A 1 89 ? 5.421 11.405 -20.520 1.00 80.12 89 LEU A O 1
ATOM 690 N N . LYS A 1 90 ? 4.929 11.228 -22.700 1.00 84.38 90 LYS A N 1
ATOM 691 C CA . LYS A 1 90 ? 3.472 11.352 -22.501 1.00 84.38 90 LYS A CA 1
ATOM 692 C C . LYS A 1 90 ? 2.908 10.212 -21.642 1.00 84.38 90 LYS A C 1
ATOM 694 O O . LYS A 1 90 ? 2.051 10.459 -20.792 1.00 84.38 90 LYS A O 1
ATOM 699 N N . ARG A 1 91 ? 3.378 8.974 -21.839 1.00 83.44 91 ARG A N 1
ATOM 700 C CA . ARG A 1 91 ? 2.976 7.815 -21.020 1.00 83.44 91 ARG A CA 1
ATOM 701 C C . ARG A 1 91 ? 3.502 7.930 -19.590 1.00 83.44 91 ARG A C 1
ATOM 703 O O . ARG A 1 91 ? 2.723 7.715 -18.666 1.00 83.44 91 ARG A O 1
ATOM 710 N N . LEU A 1 92 ? 4.750 8.369 -19.414 1.00 83.06 92 LEU A N 1
ATOM 711 C CA . LEU A 1 92 ? 5.337 8.635 -18.097 1.00 83.06 92 LEU A CA 1
ATOM 712 C C . LEU A 1 92 ? 4.513 9.639 -17.308 1.00 83.06 92 LEU A C 1
ATOM 714 O O . LEU A 1 92 ? 4.105 9.379 -16.182 1.00 83.06 92 LEU A O 1
ATOM 718 N N . ARG A 1 93 ? 4.201 10.774 -17.938 1.00 84.94 93 ARG A N 1
ATOM 719 C CA . ARG A 1 93 ? 3.403 11.831 -17.324 1.00 84.94 93 ARG A CA 1
ATOM 720 C C . ARG A 1 93 ? 2.050 11.297 -16.859 1.00 84.94 93 ARG A C 1
ATOM 722 O O . ARG A 1 93 ? 1.627 11.601 -15.748 1.00 84.94 93 ARG A O 1
ATOM 729 N N . LYS A 1 94 ? 1.383 10.473 -17.677 1.00 89.75 94 LYS A N 1
ATOM 730 C CA . LYS A 1 94 ? 0.124 9.819 -17.287 1.00 89.75 94 LYS A CA 1
ATOM 731 C C . LYS A 1 94 ? 0.310 8.881 -16.090 1.00 89.75 94 LYS A C 1
ATOM 733 O O . LYS A 1 94 ? -0.511 8.924 -15.180 1.00 89.75 94 LYS A O 1
ATOM 738 N N . GLN A 1 95 ? 1.379 8.085 -16.062 1.00 86.69 95 GLN A N 1
ATOM 739 C CA . GLN A 1 95 ? 1.685 7.191 -14.938 1.00 86.69 95 GLN A CA 1
ATOM 740 C C . GLN A 1 95 ? 1.910 7.970 -13.636 1.00 86.69 95 GLN A C 1
ATOM 742 O O . GLN A 1 95 ? 1.296 7.635 -12.627 1.00 86.69 95 GLN A O 1
ATOM 747 N N . VAL A 1 96 ? 2.695 9.054 -13.672 1.00 89.00 96 VAL A N 1
ATOM 748 C CA . VAL A 1 96 ? 2.932 9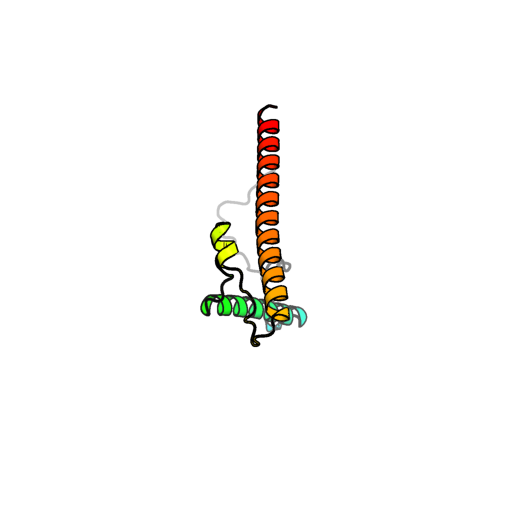.916 -12.501 1.00 89.00 96 VAL A CA 1
ATOM 749 C C . VAL A 1 96 ? 1.629 10.541 -12.007 1.00 89.00 96 VAL A C 1
ATOM 751 O O . VAL A 1 96 ? 1.310 10.450 -10.824 1.00 89.00 96 VAL A O 1
ATOM 754 N N . ILE A 1 97 ? 0.836 11.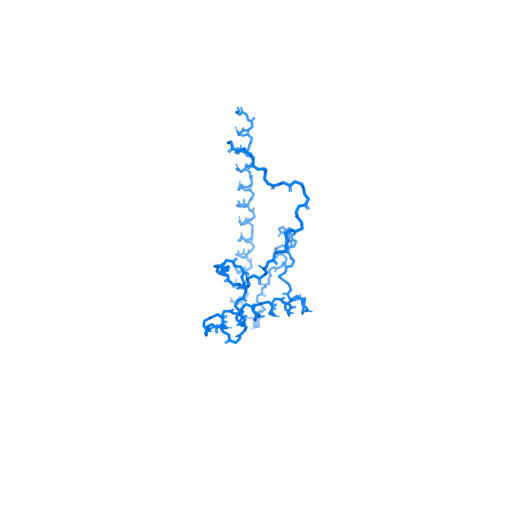137 -12.905 1.00 91.88 97 ILE A N 1
ATOM 755 C CA . ILE A 1 97 ? -0.439 11.769 -12.535 1.00 91.88 97 ILE A CA 1
ATOM 756 C C . ILE A 1 97 ? -1.387 10.749 -11.897 1.00 91.88 97 ILE A C 1
ATOM 758 O O . ILE A 1 97 ? -2.000 11.049 -10.872 1.00 91.88 97 ILE A O 1
ATOM 762 N N . ASN A 1 98 ? -1.506 9.555 -12.478 1.00 92.56 98 ASN A N 1
ATOM 763 C CA . ASN A 1 98 ? -2.381 8.512 -11.951 1.00 92.56 98 ASN A CA 1
ATOM 764 C C . ASN A 1 98 ? -1.904 8.021 -10.579 1.00 92.56 98 ASN A C 1
ATOM 766 O O . ASN A 1 98 ? -2.705 7.981 -9.649 1.00 92.56 98 ASN A O 1
ATOM 770 N N . ALA A 1 99 ? -0.602 7.774 -10.409 1.00 88.19 99 ALA A N 1
ATOM 771 C CA . ALA A 1 99 ? -0.034 7.372 -9.124 1.00 88.19 99 ALA A CA 1
ATOM 772 C C . ALA A 1 99 ? -0.288 8.422 -8.025 1.00 88.19 99 ALA A C 1
ATOM 774 O O . ALA A 1 99 ? -0.722 8.085 -6.922 1.00 88.19 99 ALA A O 1
ATOM 775 N N . VAL A 1 100 ? -0.103 9.712 -8.329 1.00 92.38 100 VAL A N 1
ATOM 776 C CA . VAL A 1 100 ? -0.394 10.803 -7.382 1.00 92.38 100 VAL A CA 1
ATOM 777 C C . VAL A 1 100 ? -1.888 10.878 -7.051 1.00 92.38 100 VAL A C 1
ATOM 779 O O . VAL A 1 100 ? -2.253 11.061 -5.885 1.00 92.38 100 VAL A O 1
ATOM 782 N N . LYS A 1 101 ? -2.769 10.727 -8.049 1.00 94.44 101 LYS A N 1
ATOM 783 C CA . LYS A 1 101 ? -4.226 10.703 -7.838 1.00 94.44 101 LYS A CA 1
ATOM 784 C C . LYS A 1 101 ? -4.643 9.554 -6.923 1.00 94.44 101 LYS A C 1
ATOM 786 O O . LYS A 1 101 ? -5.427 9.781 -6.002 1.00 94.44 101 LYS A O 1
ATOM 791 N N . ASP A 1 102 ? -4.082 8.366 -7.119 1.00 92.44 102 ASP A N 1
ATOM 792 C CA . ASP A 1 102 ? -4.384 7.190 -6.303 1.00 92.44 102 ASP A CA 1
ATOM 793 C C . ASP A 1 102 ? -3.964 7.384 -4.843 1.00 92.44 102 ASP A C 1
ATOM 795 O O . ASP A 1 102 ? -4.739 7.090 -3.928 1.00 92.44 102 ASP A O 1
ATOM 799 N N . VAL A 1 103 ? -2.776 7.952 -4.603 1.00 90.38 103 VAL A N 1
ATOM 800 C CA . VAL A 1 103 ? -2.305 8.291 -3.249 1.00 90.38 103 VAL A CA 1
ATOM 801 C C . VAL A 1 103 ? -3.259 9.279 -2.573 1.00 90.38 103 VAL A C 1
ATOM 803 O O . VAL A 1 103 ? -3.712 9.039 -1.449 1.00 90.38 103 VAL A O 1
ATOM 806 N N . ARG A 1 104 ? -3.631 10.364 -3.266 1.00 89.88 104 ARG A N 1
ATOM 807 C CA . ARG A 1 104 ? -4.574 11.365 -2.738 1.00 89.88 104 ARG A CA 1
ATOM 808 C C . ARG A 1 104 ? -5.944 10.758 -2.435 1.00 89.88 104 ARG A C 1
ATOM 810 O O . ARG A 1 104 ? -6.503 11.020 -1.370 1.00 89.88 104 ARG A O 1
ATOM 817 N N . ARG A 1 105 ? -6.466 9.906 -3.321 1.00 92.12 105 ARG A N 1
ATOM 818 C CA . ARG A 1 105 ? -7.750 9.222 -3.125 1.00 92.12 105 ARG A CA 1
ATOM 819 C C . ARG A 1 105 ? -7.726 8.332 -1.884 1.00 92.12 105 ARG A C 1
ATOM 821 O O . ARG A 1 105 ? -8.598 8.472 -1.030 1.00 92.12 105 ARG A O 1
ATOM 828 N N . ARG A 1 106 ? -6.699 7.489 -1.731 1.00 89.88 106 ARG A N 1
ATOM 829 C CA . ARG A 1 106 ? -6.531 6.632 -0.543 1.00 89.88 106 ARG A CA 1
ATOM 830 C C . ARG A 1 106 ? -6.447 7.452 0.744 1.00 89.88 106 ARG A C 1
ATOM 832 O O . ARG A 1 106 ? -7.026 7.062 1.758 1.00 89.88 106 ARG A O 1
ATOM 839 N N . HIS A 1 107 ? -5.755 8.593 0.717 1.00 89.25 107 HIS A N 1
ATOM 840 C CA . HIS A 1 107 ? -5.664 9.482 1.875 1.00 89.25 107 HIS A CA 1
ATOM 841 C C . HIS A 1 107 ? -7.030 10.077 2.251 1.00 89.25 107 HIS A C 1
ATOM 843 O O . HIS A 1 107 ? -7.413 10.048 3.423 1.00 89.25 107 HIS A O 1
ATOM 849 N N . ASN A 1 108 ? -7.800 10.533 1.262 1.00 90.81 108 ASN A N 1
ATOM 850 C CA . ASN A 1 108 ? -9.140 11.081 1.472 1.00 90.81 108 ASN A CA 1
ATOM 851 C C . ASN A 1 108 ? -10.129 10.020 1.974 1.00 90.81 108 ASN A C 1
ATOM 853 O O . ASN A 1 108 ? -10.871 10.269 2.921 1.00 90.81 108 ASN A O 1
ATOM 857 N N . GLU A 1 109 ? -10.112 8.814 1.406 1.00 90.69 109 GLU A N 1
ATOM 858 C CA . GLU A 1 109 ? -10.930 7.691 1.884 1.00 90.69 109 GLU A CA 1
ATOM 859 C C . GLU A 1 109 ? -10.577 7.318 3.331 1.00 90.69 109 GLU A C 1
ATOM 861 O O . GLU A 1 109 ? -11.459 7.081 4.160 1.00 90.69 109 GLU A O 1
ATOM 866 N N . LYS A 1 110 ? -9.285 7.333 3.681 1.00 87.62 110 LYS A N 1
ATOM 867 C CA . LYS A 1 110 ? -8.826 7.118 5.058 1.00 87.62 110 LYS A CA 1
ATOM 868 C C . LYS A 1 110 ? -9.309 8.223 6.001 1.00 87.62 110 LYS A C 1
ATOM 870 O O . LYS A 1 110 ? -9.662 7.913 7.138 1.00 87.62 110 LYS A O 1
ATOM 875 N N . ALA A 1 111 ? -9.336 9.479 5.554 1.00 87.25 111 ALA A N 1
ATOM 876 C CA . ALA A 1 111 ? -9.864 10.602 6.327 1.00 87.25 111 ALA A CA 1
ATOM 877 C C . ALA A 1 111 ? -11.376 10.461 6.571 1.00 87.25 111 ALA A C 1
ATOM 879 O O . ALA A 1 111 ? -11.805 10.514 7.722 1.00 87.25 111 ALA A O 1
ATOM 880 N N . LYS A 1 112 ? -12.164 10.153 5.529 1.00 91.25 112 LYS A N 1
ATOM 881 C CA . LYS A 1 112 ? -13.613 9.899 5.648 1.00 91.25 112 LYS A CA 1
ATOM 882 C C . LYS A 1 112 ? -13.921 8.776 6.642 1.00 91.25 112 LYS A C 1
ATOM 884 O O . LYS A 1 112 ? -14.685 8.970 7.581 1.00 91.25 112 LYS A O 1
ATOM 889 N N . ARG A 1 113 ? -13.226 7.638 6.525 1.00 90.75 113 ARG A N 1
ATOM 890 C CA . ARG A 1 113 ? -13.379 6.502 7.455 1.00 90.75 113 ARG A CA 1
ATOM 891 C C . ARG A 1 113 ? -13.033 6.853 8.904 1.00 90.75 113 ARG A C 1
ATOM 893 O O . ARG A 1 113 ? -13.590 6.258 9.824 1.00 90.75 113 ARG A O 1
ATOM 900 N N . LYS A 1 114 ? -12.077 7.759 9.138 1.00 89.50 114 LYS A N 1
ATOM 901 C CA . LYS A 1 114 ? -11.758 8.235 10.495 1.00 89.50 114 LYS A CA 1
ATOM 902 C C . LYS A 1 114 ? -12.889 9.095 11.053 1.00 89.50 114 LYS A C 1
ATOM 904 O O . LYS A 1 114 ? -13.285 8.864 12.192 1.00 89.50 114 LYS A O 1
ATOM 909 N N . LEU A 1 115 ? -13.416 10.012 10.246 1.00 90.56 115 LEU A N 1
ATOM 910 C CA . LEU A 1 115 ? -14.504 10.907 10.631 1.00 90.56 115 LEU A CA 1
ATOM 911 C C . LEU A 1 115 ? -15.786 10.125 10.955 1.00 90.56 115 LEU A C 1
ATOM 913 O O . LEU A 1 115 ? -16.352 10.292 12.029 1.00 90.56 115 LEU A O 1
ATOM 917 N N . GLU A 1 116 ? -16.174 9.161 10.118 1.00 91.50 116 GLU A N 1
ATOM 918 C CA . GLU A 1 116 ? -17.317 8.276 10.399 1.00 91.50 116 GLU A CA 1
ATOM 919 C C . GLU A 1 116 ? -17.156 7.496 11.712 1.00 91.50 116 GLU A C 1
ATOM 921 O O . GLU A 1 116 ? -18.109 7.315 12.471 1.00 91.50 116 GLU A O 1
ATOM 926 N N . LYS A 1 117 ? -15.938 7.024 12.009 1.00 91.50 117 LYS A N 1
ATOM 927 C CA . LYS A 1 117 ? -15.644 6.337 13.274 1.00 91.50 117 LYS A CA 1
ATOM 928 C C . LYS A 1 117 ? -15.737 7.276 14.475 1.00 91.50 117 LYS A C 1
ATOM 930 O O . LYS A 1 117 ? -16.158 6.823 15.537 1.00 91.50 117 LYS A O 1
ATOM 935 N N . GLN A 1 118 ? -15.335 8.537 14.330 1.00 91.06 118 GLN A N 1
ATOM 936 C CA . GLN A 1 118 ? -15.467 9.549 15.381 1.00 91.06 118 GLN A CA 1
ATOM 937 C C . GLN A 1 118 ? -16.940 9.856 15.651 1.00 91.06 118 GLN A C 1
ATOM 939 O O . GLN A 1 118 ? -17.378 9.681 16.785 1.00 91.06 118 GLN A O 1
ATOM 944 N N . LEU A 1 119 ? -17.725 10.137 14.608 1.00 91.69 119 LEU A N 1
ATOM 945 C CA . LEU A 1 119 ? -19.167 10.374 14.727 1.00 91.69 119 LEU A CA 1
ATOM 946 C C . LEU A 1 119 ? -19.893 9.196 15.396 1.00 91.69 119 LEU A C 1
ATOM 948 O O . LEU A 1 119 ? -20.692 9.387 16.309 1.00 91.69 119 LEU A O 1
ATOM 952 N N . LYS A 1 120 ? -19.564 7.950 15.022 1.00 90.62 120 LYS A N 1
ATOM 953 C CA . LYS A 1 120 ? -20.131 6.750 15.670 1.00 90.62 120 LYS A CA 1
ATOM 954 C C . LYS A 1 120 ? -19.765 6.634 17.152 1.00 90.62 120 LYS A C 1
ATOM 956 O O . LYS A 1 120 ? -20.560 6.115 17.932 1.00 90.62 120 LYS A O 1
ATOM 961 N N . ARG A 1 121 ? -18.566 7.066 17.552 1.00 89.56 121 ARG A N 1
ATOM 962 C CA . ARG A 1 121 ? -18.142 7.070 18.963 1.00 89.56 121 ARG A CA 1
ATOM 963 C C . ARG A 1 121 ? -18.867 8.148 19.758 1.00 89.56 121 ARG A C 1
ATOM 965 O O . ARG A 1 121 ? -19.299 7.868 20.868 1.00 89.56 121 ARG A O 1
ATOM 972 N N . GLU A 1 122 ? -19.024 9.340 19.195 1.00 89.81 122 GLU A N 1
ATOM 973 C CA . GLU A 1 122 ? -19.767 10.437 19.824 1.00 89.81 122 GLU A CA 1
ATOM 974 C C . GLU A 1 122 ? -21.248 10.093 19.989 1.00 89.81 122 GLU A C 1
ATOM 976 O O . GLU A 1 122 ? -21.801 10.275 21.070 1.00 89.81 122 GLU A O 1
ATOM 981 N N . ALA A 1 123 ? -21.866 9.488 18.972 1.00 87.94 123 ALA A N 1
ATOM 982 C CA . ALA A 1 123 ? -23.247 9.015 19.046 1.00 87.94 123 ALA A CA 1
ATOM 983 C C . ALA A 1 123 ? -23.458 7.945 20.135 1.00 87.94 123 ALA A C 1
ATOM 985 O O . ALA A 1 123 ? -24.521 7.888 20.741 1.00 87.94 123 ALA A O 1
ATOM 986 N N . ARG A 1 124 ? -22.447 7.107 20.405 1.00 83.38 124 ARG A N 1
ATOM 987 C CA . ARG A 1 124 ? -22.482 6.110 21.489 1.00 83.38 124 ARG A CA 1
ATOM 988 C C . ARG A 1 124 ? -22.267 6.706 22.878 1.00 83.38 124 ARG A C 1
ATOM 990 O O . ARG A 1 124 ? -22.732 6.109 23.829 1.00 83.38 124 ARG A O 1
ATOM 997 N N . LYS A 1 125 ? -21.550 7.827 22.994 1.00 79.69 125 LYS A N 1
ATOM 998 C CA . LYS A 1 125 ? -21.323 8.522 24.273 1.00 79.69 125 LYS A CA 1
ATOM 999 C C . LYS A 1 125 ? -22.513 9.376 24.720 1.00 79.69 125 LYS A C 1
ATOM 1001 O O . LYS A 1 125 ? -22.576 9.742 25.882 1.00 79.69 125 LYS A O 1
ATOM 1006 N N . LYS A 1 126 ? -23.391 9.751 23.785 1.00 70.31 126 LYS A N 1
ATOM 1007 C CA . LYS A 1 126 ? -24.610 10.533 24.046 1.00 70.31 126 LYS A CA 1
ATOM 1008 C C . LYS A 1 126 ? -25.831 9.669 24.406 1.00 70.31 126 LYS A C 1
ATOM 1010 O O . LYS A 1 126 ? -26.889 10.230 24.664 1.00 70.31 126 LYS A O 1
ATOM 1015 N N . LYS A 1 127 ? -25.696 8.343 24.364 1.00 56.62 127 LYS A N 1
ATOM 1016 C CA . LYS A 1 127 ? -26.666 7.380 24.900 1.00 56.62 127 LYS A CA 1
ATOM 1017 C C . LYS A 1 127 ? -26.182 6.908 26.258 1.00 56.62 127 LYS A C 1
ATOM 1019 O O . LYS A 1 127 ? -27.059 6.627 27.093 1.00 56.62 127 LYS A O 1
#

Mean predicted aligned error: 19.51 Å

Secondary structure (DSSP, 8-state):
------TT-------------SSS-PPPGGG--HHHHHHHHHHHHHHHHHHHHHHTT-----------HHHHHHT-------S--HHHHHHHHHHHHHHHHHHHHHHHHHHHHHHHHHHHHHHHH--

Radius of gyration: 34.32 Å; Cα contacts (8 Å, |Δi|>4): 24; chains: 1; bounding box: 47×65×93 Å

Sequence (127 aa):
MGRGFGRGAKSVAIVTHAQVKSAGKKTPRGLRSVRQKKKQRYQKRENSQEDLEKSLGVGAPEKAEKKTLTQQIASINVPHIVGRREKGLKRLRKQVINAVKDVRRRHNEKAKRKLEKQLKREARKKK

Organism: NCBI:txid59799

pLDDT: mean 74.49, std 13.82, range [44.5, 94.44]

Solvent-accessible surface area (backbone atoms only — not comparable to full-atom values): 8227 Å² total; per-residue (Å²): 136,88,85,83,90,62,96,81,70,84,74,79,74,76,83,74,78,85,85,78,76,82,84,78,73,78,75,54,81,87,78,45,51,73,68,57,55,51,53,54,53,54,56,5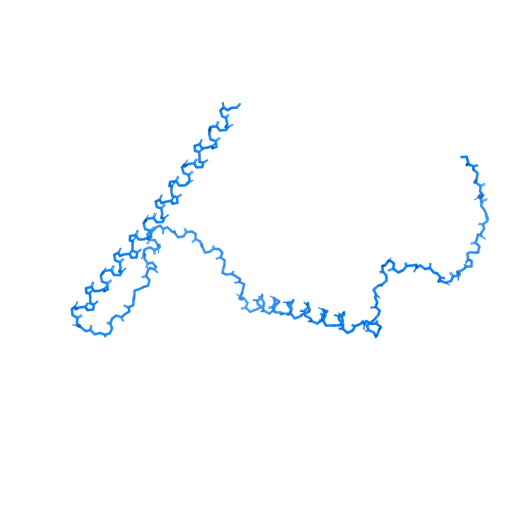3,48,54,53,52,49,54,51,48,32,54,74,69,66,62,53,78,75,72,78,70,72,85,65,50,74,67,56,52,57,73,64,61,83,69,85,81,80,88,62,97,48,68,73,54,55,56,51,48,54,50,52,52,53,50,53,49,50,51,54,53,49,54,50,51,55,52,50,52,56,49,51,56,52,48,53,56,51,53,60,59,71,78,105

Nearest PDB structures (foldseek):
  6feh-assembly1_A  TM=2.208E-01  e=3.488E+00  Homo sapiens

Foldseek 3Di:
DDDDPDPDDPPPPPPPDDDDDPPPDDDDPVPDDPVRVVVVVVVVVVVVVVVVCVVVVVDPPDPPPPDDLVRQLVPDDFDDDPDPDPVVVVVSVVVSVVSNVVSVVVVVVVVVVVVVVVVVVVVVVVD